Protein AF-A0A940QA70-F1 (afdb_monomer_lite)

Radius of gyration: 21.44 Å; chains: 1; bounding box: 59×56×31 Å

Sequence (78 aa):
MTPALLLLALSNMLFFALHITTIGSFPKPLSKEEERDCLLRVKEGDTAAKNKLIEHNLRLVAHIIKKAYSRKKIFPGQ

Foldseek 3Di:
DDVVVVVVVVVVVVVVVVVVVVPPDQDAADDPVLLVVLVVVVVVVDVVSVVVVCSNCVVVVVVVVVVVVVVVVVDPDD

Secondary structure (DSSP, 8-state):
--HHHHHHHHHHHHHHHHHHHT--S-PPPPPHHHHHHHHHHHHTT-HHHHHHHHHHHHHHHHHHHHHHHHHHTT----

pLDDT: mean 84.63, std 13.8, range [44.72, 97.62]

Structure (mmCIF, N/CA/C/O backbone):
data_AF-A0A940QA70-F1
#
_entry.id   AF-A0A940QA70-F1
#
loop_
_atom_site.group_PDB
_atom_site.id
_atom_site.type_symbol
_atom_site.label_atom_id
_atom_site.label_alt_id
_atom_site.label_comp_id
_atom_site.label_asym_id
_atom_site.label_entity_id
_atom_site.label_seq_id
_atom_site.pdbx_PDB_ins_code
_atom_site.Cartn_x
_atom_site.Cartn_y
_atom_site.Cartn_z
_atom_site.occupancy
_atom_site.B_iso_or_equiv
_atom_site.auth_seq_id
_atom_site.auth_comp_id
_atom_site.auth_asym_id
_atom_site.auth_atom_id
_atom_site.pdbx_PDB_model_num
ATOM 1 N N . MET A 1 1 ? 38.389 20.976 -20.141 1.00 57.22 1 MET A N 1
ATOM 2 C CA . MET A 1 1 ? 37.217 20.601 -19.322 1.00 57.22 1 MET A CA 1
ATOM 3 C C . MET A 1 1 ? 37.228 19.088 -19.195 1.00 57.22 1 MET A C 1
ATOM 5 O O . MET A 1 1 ? 37.190 18.416 -20.215 1.00 57.22 1 MET A O 1
ATOM 9 N N . THR A 1 2 ? 37.494 18.554 -18.003 1.00 78.44 2 THR A N 1
ATOM 10 C CA . THR A 1 2 ? 37.955 17.167 -17.832 1.00 78.44 2 THR A CA 1
ATOM 11 C C . THR A 1 2 ? 36.794 16.161 -17.937 1.00 78.44 2 THR A C 1
ATOM 13 O O . THR A 1 2 ? 35.841 16.250 -17.164 1.00 78.44 2 THR A O 1
ATOM 16 N N . PRO A 1 3 ? 36.859 15.167 -18.844 1.00 84.25 3 PRO A N 1
ATOM 17 C CA . PRO A 1 3 ? 35.793 14.170 -19.024 1.00 84.25 3 PRO A CA 1
ATOM 18 C C . PRO A 1 3 ? 35.555 13.303 -17.774 1.00 84.25 3 PRO A C 1
ATOM 20 O O . PRO A 1 3 ? 34.471 12.760 -17.593 1.00 84.25 3 PRO A O 1
ATOM 23 N N . ALA A 1 4 ? 36.538 13.224 -16.872 1.00 87.00 4 ALA A N 1
ATOM 24 C CA . ALA A 1 4 ? 36.423 12.533 -15.590 1.00 87.00 4 ALA A CA 1
ATOM 25 C C . ALA A 1 4 ? 35.377 13.165 -14.652 1.00 87.00 4 ALA A C 1
ATOM 27 O O . ALA A 1 4 ? 34.633 12.438 -13.998 1.00 87.00 4 ALA A O 1
ATOM 28 N N . LEU A 1 5 ? 35.273 14.501 -14.613 1.00 87.94 5 LEU A N 1
ATOM 29 C CA . LEU A 1 5 ? 34.247 15.188 -13.813 1.00 87.94 5 LEU A CA 1
ATOM 30 C C . LEU A 1 5 ? 32.846 14.928 -14.371 1.00 87.94 5 LEU A C 1
ATOM 32 O O . LEU A 1 5 ? 31.904 14.737 -13.608 1.00 87.94 5 LEU A O 1
ATOM 36 N N . LEU A 1 6 ? 32.725 14.873 -15.700 1.00 90.31 6 LEU A N 1
ATOM 37 C CA . LEU A 1 6 ? 31.474 14.540 -16.375 1.00 90.31 6 LEU A CA 1
ATOM 38 C C . LEU A 1 6 ? 31.047 13.101 -16.059 1.00 90.31 6 LEU A C 1
ATOM 40 O O . LEU A 1 6 ? 29.897 12.867 -15.700 1.00 90.31 6 LEU A O 1
ATOM 44 N N . LEU A 1 7 ? 31.978 12.145 -16.134 1.00 92.06 7 LEU A N 1
ATOM 45 C CA . LEU A 1 7 ? 31.697 10.744 -15.826 1.00 92.06 7 LEU A CA 1
ATOM 46 C C . LEU A 1 7 ? 31.294 10.549 -14.357 1.00 92.06 7 LEU A C 1
ATOM 48 O O . LEU A 1 7 ? 30.351 9.810 -14.087 1.00 92.06 7 LEU A O 1
ATOM 52 N N . LEU A 1 8 ? 31.947 11.258 -13.430 1.00 91.94 8 LEU A N 1
ATOM 53 C CA . LEU A 1 8 ? 31.602 11.243 -12.006 1.00 91.94 8 LEU A CA 1
ATOM 54 C C . LEU A 1 8 ? 30.213 11.849 -11.738 1.00 91.94 8 LEU A C 1
ATOM 56 O O . LEU A 1 8 ? 29.427 11.314 -10.958 1.00 91.94 8 LEU A O 1
ATOM 60 N N . ALA A 1 9 ? 29.873 12.953 -12.406 1.00 91.62 9 ALA A N 1
ATOM 61 C CA . ALA A 1 9 ? 28.542 13.546 -12.298 1.00 91.62 9 ALA A CA 1
ATOM 62 C C . ALA A 1 9 ? 27.457 12.584 -12.816 1.00 91.62 9 ALA A C 1
ATOM 64 O O . ALA A 1 9 ? 26.428 12.403 -12.163 1.00 91.62 9 ALA A O 1
ATOM 65 N N . LEU A 1 10 ? 27.712 11.913 -13.945 1.00 91.81 10 LEU A N 1
ATOM 66 C CA . LEU A 1 10 ? 26.805 10.915 -14.516 1.00 91.81 10 LEU A CA 1
ATOM 67 C C . LEU A 1 10 ? 26.658 9.686 -13.613 1.00 91.81 10 LEU A C 1
ATOM 69 O O . LEU A 1 10 ? 25.532 9.250 -13.381 1.00 91.81 10 LEU A O 1
ATOM 73 N N . SER A 1 11 ? 27.747 9.150 -13.051 1.00 89.81 11 SER A N 1
ATOM 74 C CA . SER A 1 11 ? 27.670 8.011 -12.125 1.00 89.81 11 SER A CA 1
ATOM 75 C C . SER A 1 11 ? 26.861 8.344 -10.876 1.00 89.81 11 SER A C 1
ATOM 77 O O . SER A 1 11 ? 26.047 7.534 -10.435 1.00 89.81 11 SER A O 1
ATOM 79 N N . ASN A 1 12 ? 27.028 9.552 -10.336 1.00 87.62 12 ASN A N 1
ATOM 80 C CA . ASN A 1 12 ? 26.287 9.995 -9.158 1.00 87.62 12 ASN A CA 1
ATOM 81 C C . ASN A 1 12 ? 24.802 10.202 -9.477 1.00 87.62 12 ASN A C 1
ATOM 83 O O . ASN A 1 12 ? 23.944 9.837 -8.673 1.00 87.62 12 ASN A O 1
ATOM 87 N N . MET A 1 13 ? 24.488 10.723 -10.666 1.00 88.25 13 MET A N 1
ATOM 88 C CA . MET A 1 13 ? 23.110 10.869 -11.133 1.00 88.25 13 MET A CA 1
ATOM 89 C C . MET A 1 13 ? 22.437 9.507 -11.348 1.00 88.25 13 MET A C 1
ATOM 91 O O . MET A 1 13 ? 21.290 9.324 -10.947 1.00 88.25 13 MET A O 1
ATOM 95 N N . LEU A 1 14 ? 23.153 8.534 -11.920 1.00 87.75 14 LEU A N 1
ATOM 96 C CA . LEU A 1 14 ? 22.666 7.162 -12.092 1.00 87.75 14 LEU A CA 1
ATOM 97 C C . LEU A 1 14 ? 22.450 6.462 -10.745 1.00 87.75 14 LEU A C 1
ATOM 99 O O . LEU A 1 14 ? 21.415 5.827 -10.555 1.00 87.75 14 LEU A O 1
ATOM 103 N N . PHE A 1 15 ? 23.376 6.613 -9.793 1.00 85.75 15 PHE A N 1
ATOM 104 C CA . PHE A 1 15 ? 23.227 6.075 -8.437 1.00 85.75 15 PHE A CA 1
ATOM 105 C C . PHE A 1 15 ? 22.002 6.666 -7.729 1.00 85.75 15 PHE A C 1
ATOM 107 O O . PHE A 1 15 ? 21.213 5.937 -7.130 1.00 85.75 15 PHE A O 1
ATOM 114 N N . PHE A 1 16 ? 21.797 7.978 -7.848 1.00 84.50 16 PHE A N 1
ATOM 115 C CA . PHE A 1 16 ? 20.635 8.660 -7.286 1.00 84.50 16 PHE A CA 1
ATOM 116 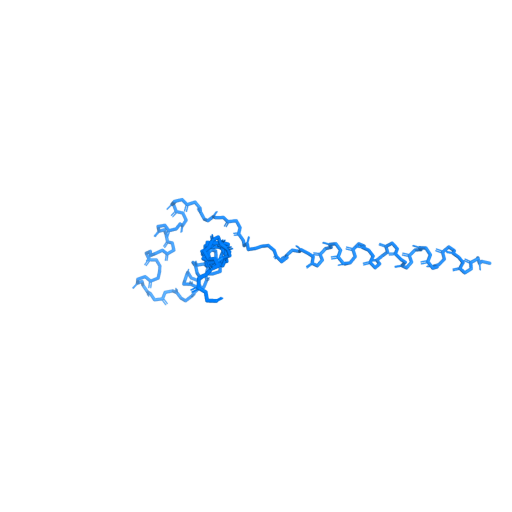C C . PHE A 1 16 ? 19.321 8.234 -7.960 1.00 84.50 16 PHE A C 1
ATOM 118 O O . PHE A 1 16 ? 18.349 7.939 -7.267 1.00 84.50 16 PHE A O 1
ATOM 125 N N . ALA A 1 17 ? 19.293 8.128 -9.292 1.00 81.69 17 ALA A N 1
ATOM 126 C CA . ALA A 1 17 ? 18.127 7.657 -10.043 1.00 81.69 17 ALA A CA 1
ATOM 127 C C . ALA A 1 17 ? 17.762 6.206 -9.687 1.00 81.69 17 ALA A C 1
ATOM 129 O O . ALA A 1 17 ? 16.585 5.878 -9.505 1.00 81.69 17 ALA A O 1
ATOM 130 N N . LEU A 1 18 ? 18.768 5.345 -9.519 1.00 78.62 18 LEU A N 1
ATOM 131 C CA . LEU A 1 18 ? 18.572 3.971 -9.071 1.00 78.62 18 LEU A CA 1
ATOM 132 C C . LEU A 1 18 ? 18.073 3.922 -7.621 1.00 78.62 18 LEU A C 1
ATOM 134 O O . LEU A 1 18 ? 17.167 3.160 -7.307 1.00 78.62 18 LEU A O 1
ATOM 138 N N . HIS A 1 19 ? 18.598 4.777 -6.741 1.00 71.94 19 HIS A N 1
ATOM 139 C CA . HIS A 1 19 ? 18.144 4.856 -5.354 1.00 71.94 19 HIS A CA 1
ATOM 140 C C . HIS A 1 19 ? 16.692 5.356 -5.252 1.00 71.94 19 HIS A C 1
ATOM 142 O O . HIS A 1 19 ? 15.899 4.792 -4.501 1.00 71.94 19 HIS A O 1
ATOM 148 N N . ILE A 1 20 ? 16.290 6.355 -6.043 1.00 67.12 20 ILE A N 1
ATOM 149 C CA . ILE A 1 20 ? 14.901 6.849 -6.075 1.00 67.12 20 ILE A CA 1
ATOM 150 C C . ILE A 1 20 ? 13.935 5.796 -6.619 1.00 67.12 20 ILE A C 1
ATOM 152 O O . ILE A 1 20 ? 12.806 5.687 -6.150 1.00 67.12 20 ILE A O 1
ATOM 156 N N . THR A 1 21 ? 14.360 4.981 -7.580 1.00 59.62 21 THR A N 1
ATOM 157 C CA . THR A 1 21 ? 13.504 3.922 -8.136 1.00 59.62 21 THR A CA 1
ATOM 158 C C . THR A 1 21 ? 13.327 2.727 -7.193 1.00 59.62 21 THR A C 1
ATOM 160 O O . THR A 1 21 ? 12.465 1.886 -7.437 1.00 59.62 21 THR A O 1
ATOM 163 N N . THR A 1 22 ? 14.026 2.693 -6.048 1.00 55.22 22 THR A N 1
ATOM 164 C CA . THR A 1 22 ? 13.772 1.717 -4.971 1.00 55.22 22 THR A CA 1
ATOM 165 C C . THR A 1 22 ? 12.572 2.049 -4.074 1.00 55.22 22 THR A C 1
ATOM 167 O O . THR A 1 22 ? 12.362 1.373 -3.066 1.00 55.22 22 THR A O 1
ATOM 170 N N . ILE A 1 23 ? 11.680 2.970 -4.469 1.00 56.12 23 ILE A N 1
ATOM 171 C CA . ILE A 1 23 ? 10.321 3.101 -3.888 1.00 56.12 23 ILE A CA 1
ATOM 172 C C . ILE A 1 23 ? 9.433 1.899 -4.319 1.00 56.12 23 ILE A C 1
ATOM 174 O O . ILE A 1 23 ? 8.232 1.998 -4.524 1.00 56.12 23 ILE A O 1
ATOM 178 N N . GLY A 1 24 ? 10.027 0.714 -4.469 1.00 63.97 24 GLY A N 1
ATOM 179 C CA . GLY A 1 24 ? 9.367 -0.572 -4.669 1.00 63.97 24 GLY A CA 1
ATOM 180 C C . GLY A 1 24 ? 9.155 -1.299 -3.345 1.00 63.97 24 GLY A C 1
ATOM 181 O O . GLY A 1 24 ? 9.363 -2.507 -3.261 1.00 63.97 24 GLY A O 1
ATOM 182 N N . SER A 1 25 ? 8.792 -0.573 -2.290 1.00 68.25 25 SER A N 1
ATOM 183 C CA . SER A 1 25 ? 8.372 -1.185 -1.035 1.00 68.25 25 SER A CA 1
ATOM 184 C C . SER A 1 25 ? 6.896 -0.899 -0.866 1.00 68.25 25 SER A C 1
ATOM 186 O O . SER A 1 25 ? 6.481 0.257 -0.935 1.00 68.25 25 SER A O 1
ATOM 188 N N . PHE A 1 26 ? 6.115 -1.969 -0.725 1.00 80.88 26 PHE A N 1
ATOM 189 C CA . PHE A 1 26 ? 4.668 -1.926 -0.545 1.00 80.88 26 PHE A CA 1
ATOM 190 C C . PHE A 1 26 ? 4.242 -0.751 0.346 1.00 80.88 26 PHE A C 1
ATOM 192 O O . PHE A 1 26 ? 4.922 -0.472 1.343 1.00 80.88 26 PHE A O 1
ATOM 199 N N . PRO A 1 27 ? 3.120 -0.084 0.033 1.00 86.88 27 PRO A N 1
ATOM 200 C CA . PRO A 1 27 ? 2.709 1.082 0.792 1.00 86.88 27 PRO A CA 1
ATOM 201 C C . PRO A 1 27 ? 2.510 0.719 2.269 1.00 86.88 27 PRO A C 1
ATOM 203 O O . PRO A 1 27 ? 2.235 -0.433 2.634 1.00 86.88 27 PRO A O 1
ATOM 206 N N . LYS A 1 28 ? 2.700 1.719 3.140 1.00 87.12 28 LYS A N 1
ATOM 207 C CA . LYS A 1 28 ? 2.598 1.537 4.593 1.00 87.12 28 LYS A CA 1
ATOM 208 C C . LYS A 1 28 ? 1.244 0.922 4.967 1.00 87.12 28 LYS A C 1
ATOM 210 O O . LYS A 1 28 ? 0.262 1.154 4.267 1.00 87.12 28 LYS A O 1
ATOM 215 N N . PRO A 1 29 ? 1.158 0.155 6.064 1.00 90.81 29 PRO A N 1
ATOM 216 C CA . PRO A 1 29 ? -0.124 -0.339 6.540 1.00 90.81 29 PRO A CA 1
ATOM 217 C C . PRO A 1 29 ? -1.135 0.793 6.713 1.00 90.81 29 PRO A C 1
ATOM 219 O O . PRO A 1 29 ? -0.768 1.857 7.204 1.00 90.81 29 PRO A O 1
ATOM 222 N N . LEU A 1 30 ? -2.382 0.542 6.315 1.00 93.25 30 LEU A N 1
ATOM 223 C CA . LEU A 1 30 ? -3.489 1.434 6.643 1.00 93.25 30 LEU A CA 1
ATOM 224 C C . LEU A 1 30 ? -3.699 1.441 8.158 1.00 93.25 30 LEU A C 1
ATOM 226 O O . LEU A 1 30 ? -3.447 0.432 8.831 1.00 93.25 30 LEU A O 1
ATOM 230 N N . SER A 1 31 ? -4.155 2.571 8.695 1.00 95.69 31 SER A N 1
ATOM 231 C CA . SER A 1 31 ? -4.673 2.598 10.060 1.00 95.69 31 SER A CA 1
ATOM 232 C C . SER A 1 31 ? -5.950 1.756 10.163 1.00 95.69 31 SER A C 1
ATOM 234 O O . SER A 1 31 ? -6.589 1.416 9.164 1.00 95.69 31 SER A O 1
ATOM 236 N N . LYS A 1 32 ? -6.357 1.424 11.391 1.00 95.06 32 LYS A N 1
ATOM 237 C CA . LYS A 1 32 ? -7.595 0.662 11.614 1.00 95.06 32 LYS A CA 1
ATOM 238 C C . LYS A 1 32 ? -8.815 1.437 11.122 1.00 95.06 32 LYS A C 1
ATOM 240 O O . LYS A 1 32 ? -9.778 0.837 10.653 1.00 95.06 32 LYS A O 1
ATOM 245 N N . GLU A 1 33 ? -8.776 2.753 11.255 1.00 96.50 33 GLU A N 1
ATOM 246 C CA . GLU A 1 33 ? -9.830 3.670 10.845 1.00 96.50 33 GLU A CA 1
ATOM 247 C C . GLU A 1 33 ? -9.915 3.731 9.315 1.00 96.50 33 GLU A C 1
ATOM 249 O O . GLU A 1 33 ? -10.996 3.548 8.760 1.00 96.50 33 GLU A O 1
ATOM 254 N N . GLU A 1 34 ? -8.775 3.885 8.634 1.00 95.81 34 GLU A N 1
ATOM 255 C CA . GLU A 1 34 ? -8.698 3.894 7.168 1.00 95.81 34 GLU A CA 1
ATOM 256 C C . GLU A 1 34 ? -9.121 2.558 6.555 1.00 95.81 34 GLU A C 1
ATOM 258 O O . GLU A 1 34 ? -9.786 2.527 5.520 1.00 95.81 34 GLU A O 1
ATOM 263 N N . GLU A 1 35 ? -8.740 1.443 7.179 1.00 95.62 35 GLU A N 1
ATOM 264 C CA . GLU A 1 35 ? -9.118 0.114 6.706 1.00 95.62 35 GLU A CA 1
ATOM 265 C C . GLU A 1 35 ? -10.629 -0.107 6.838 1.00 95.62 35 GLU A C 1
ATOM 267 O O . GLU A 1 35 ? -11.261 -0.590 5.899 1.00 95.62 35 GLU A O 1
ATOM 272 N N . ARG A 1 36 ? -11.234 0.313 7.960 1.00 96.44 36 ARG A N 1
ATOM 273 C CA . ARG A 1 36 ? -12.694 0.265 8.154 1.00 96.44 36 ARG A CA 1
ATOM 274 C C . ARG A 1 36 ? -13.433 1.105 7.122 1.00 96.44 36 ARG A C 1
ATOM 276 O O . ARG A 1 36 ? -14.387 0.605 6.534 1.00 96.44 36 ARG A O 1
ATOM 283 N N . ASP A 1 37 ? -12.989 2.338 6.895 1.00 97.50 37 ASP A N 1
ATOM 284 C CA . ASP A 1 37 ? -13.571 3.218 5.880 1.00 97.50 37 ASP A CA 1
ATOM 285 C C . ASP A 1 37 ? -13.483 2.586 4.484 1.00 97.50 37 ASP A C 1
ATOM 287 O O . ASP A 1 37 ? -14.495 2.429 3.801 1.00 97.50 37 ASP A O 1
ATOM 291 N N . CYS A 1 38 ? -12.302 2.093 4.096 1.00 96.94 38 CYS A N 1
ATOM 292 C CA . CYS A 1 38 ? -12.141 1.415 2.814 1.00 96.94 38 CYS A CA 1
ATOM 293 C C . CYS A 1 38 ? -13.064 0.195 2.695 1.00 96.94 38 CYS A C 1
ATOM 295 O O . CYS A 1 38 ? -13.659 -0.008 1.641 1.00 96.94 38 CYS A O 1
ATOM 297 N N . LEU A 1 39 ? -13.228 -0.602 3.755 1.00 96.81 39 LEU A N 1
ATOM 298 C CA . LEU A 1 39 ? -14.130 -1.757 3.750 1.00 96.81 39 LEU A CA 1
ATOM 299 C C . LEU A 1 39 ? -15.603 -1.358 3.591 1.00 96.81 39 LEU A C 1
ATOM 301 O O . LEU A 1 39 ? -16.344 -2.079 2.924 1.00 96.81 39 LEU A O 1
ATOM 305 N N . LEU A 1 40 ? -16.035 -0.239 4.178 1.00 97.62 40 LEU A N 1
ATOM 306 C CA . LEU A 1 40 ? -17.389 0.291 3.984 1.00 97.62 40 LEU A CA 1
ATOM 307 C C . LEU A 1 40 ? -17.593 0.732 2.533 1.00 97.62 40 LEU A C 1
ATOM 309 O O . LEU A 1 40 ? -18.511 0.246 1.877 1.00 97.62 40 LEU A O 1
ATOM 313 N N . ARG A 1 41 ? -16.672 1.533 1.990 1.00 97.56 41 ARG A N 1
ATOM 314 C CA . ARG A 1 41 ? -16.735 2.003 0.596 1.00 97.56 41 ARG A CA 1
ATOM 315 C C . ARG A 1 41 ? -16.662 0.845 -0.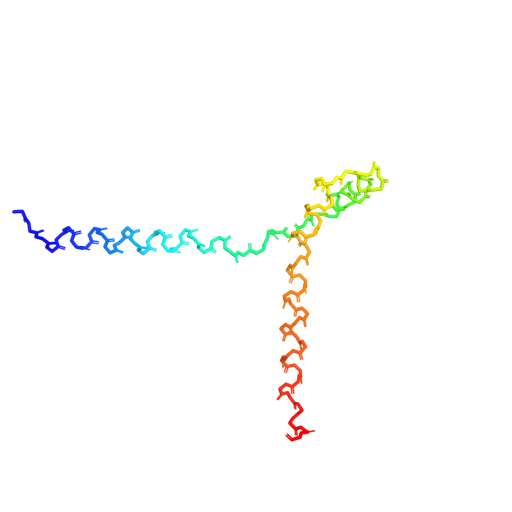408 1.00 97.56 41 ARG A C 1
ATOM 317 O O . ARG A 1 41 ? -17.342 0.861 -1.428 1.00 97.56 41 ARG A O 1
ATOM 324 N N . VAL A 1 42 ? -15.909 -0.219 -0.107 1.00 97.12 42 VAL A N 1
ATOM 325 C CA . VAL A 1 42 ? -15.903 -1.447 -0.927 1.00 97.12 42 VAL A CA 1
ATOM 326 C C . VAL A 1 42 ? -17.270 -2.129 -0.943 1.00 97.12 42 VAL A C 1
ATOM 328 O O . VAL A 1 42 ? -17.675 -2.619 -1.997 1.00 97.12 42 VAL A O 1
ATOM 331 N N . LYS A 1 43 ? -17.995 -2.165 0.183 1.00 95.81 43 LYS A N 1
ATOM 332 C CA . LYS A 1 43 ? -19.362 -2.720 0.218 1.00 95.81 43 LYS A CA 1
ATOM 333 C C . LYS A 1 43 ? -20.330 -1.916 -0.648 1.00 95.81 43 LYS A C 1
ATOM 335 O O . LYS A 1 43 ? -21.267 -2.492 -1.187 1.00 95.81 43 LYS A O 1
ATOM 340 N N . GLU A 1 44 ? -20.073 -0.623 -0.807 1.00 96.88 44 GLU A N 1
ATOM 341 C CA . GLU A 1 44 ? -20.820 0.280 -1.688 1.00 96.88 44 GLU A CA 1
ATOM 342 C C . GLU A 1 44 ? -20.380 0.183 -3.164 1.00 96.88 44 GLU A C 1
ATOM 344 O O . GLU A 1 44 ? -20.970 0.824 -4.028 1.00 96.88 44 GLU A O 1
ATOM 349 N N . GLY A 1 45 ? -19.372 -0.642 -3.479 1.00 96.19 45 GLY A N 1
ATOM 350 C CA . GLY A 1 45 ? -18.880 -0.858 -4.843 1.00 96.19 45 GLY A CA 1
ATOM 351 C C . GLY A 1 45 ? -17.725 0.055 -5.267 1.00 96.19 45 GLY A C 1
ATOM 352 O O . GLY A 1 45 ? -17.347 0.051 -6.441 1.00 96.19 45 GLY A O 1
ATOM 353 N N . ASP A 1 46 ? -17.118 0.810 -4.345 1.00 97.38 46 ASP A N 1
ATOM 354 C CA . ASP A 1 46 ? -15.983 1.680 -4.656 1.00 97.38 46 ASP A CA 1
ATOM 355 C C . ASP A 1 46 ? -14.735 0.862 -5.047 1.00 97.38 46 ASP A C 1
ATOM 357 O O . ASP A 1 46 ? -14.076 0.198 -4.235 1.00 97.38 46 ASP A O 1
ATOM 361 N N . THR A 1 47 ? -14.376 0.949 -6.328 1.00 97.06 47 THR A N 1
ATOM 362 C CA . THR A 1 47 ? -13.227 0.238 -6.898 1.00 97.06 47 THR A CA 1
ATOM 363 C C . THR A 1 47 ? -11.886 0.837 -6.459 1.00 97.06 47 THR A C 1
ATOM 365 O O . THR A 1 47 ? -10.911 0.101 -6.304 1.00 97.06 47 THR A O 1
ATOM 368 N N . ALA A 1 48 ? -11.816 2.140 -6.184 1.00 96.19 48 ALA A N 1
ATOM 369 C CA . ALA A 1 48 ? -10.606 2.772 -5.663 1.00 96.19 48 ALA A CA 1
ATOM 370 C C . ALA A 1 48 ? -10.329 2.328 -4.218 1.00 96.19 48 ALA A C 1
ATOM 372 O O . ALA A 1 48 ? -9.183 2.028 -3.877 1.00 96.19 48 ALA A O 1
ATOM 373 N N . ALA A 1 49 ? -11.372 2.200 -3.387 1.00 96.44 49 ALA A N 1
ATOM 374 C CA . ALA A 1 49 ? -11.263 1.617 -2.046 1.00 96.44 49 ALA A CA 1
ATOM 375 C C . ALA A 1 49 ? -10.729 0.177 -2.099 1.00 96.44 49 ALA A C 1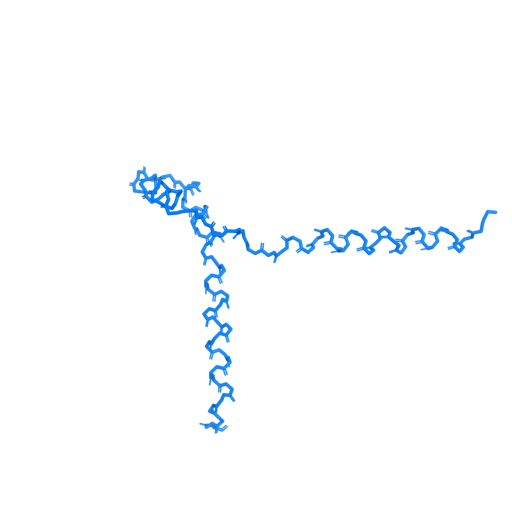
ATOM 377 O O . ALA A 1 49 ? -9.837 -0.195 -1.330 1.00 96.44 49 ALA A O 1
ATOM 378 N N . LYS A 1 50 ? -11.235 -0.617 -3.051 1.00 96.19 50 LYS A N 1
ATOM 379 C CA . LYS A 1 50 ? -10.799 -2.000 -3.278 1.00 96.19 50 LYS A CA 1
ATOM 380 C C . LYS A 1 50 ? -9.328 -2.068 -3.684 1.00 96.19 50 LYS A C 1
ATOM 382 O O . LYS A 1 50 ? -8.576 -2.841 -3.093 1.00 96.19 50 LYS A O 1
ATOM 387 N N . ASN A 1 51 ? -8.911 -1.253 -4.651 1.00 95.19 51 ASN A N 1
ATOM 38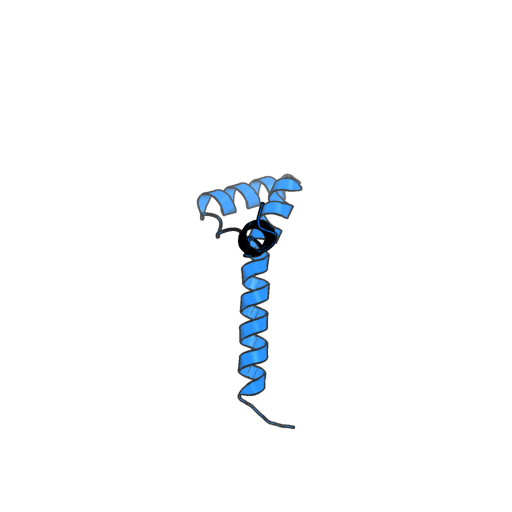8 C CA . ASN A 1 51 ? -7.525 -1.222 -5.122 1.00 95.19 51 ASN A CA 1
ATOM 389 C C . ASN A 1 51 ? -6.568 -0.798 -4.003 1.00 95.19 51 ASN A C 1
ATOM 391 O O . ASN A 1 51 ? -5.571 -1.482 -3.767 1.00 95.19 51 ASN A O 1
ATOM 395 N N . LYS A 1 52 ? -6.930 0.237 -3.231 1.00 94.50 52 LYS A N 1
ATOM 396 C CA . LYS A 1 52 ? -6.162 0.679 -2.058 1.00 94.50 52 LYS A CA 1
ATOM 397 C C . LYS A 1 52 ? -5.989 -0.455 -1.041 1.00 94.50 52 LYS A C 1
ATOM 399 O O . LYS A 1 52 ? -4.877 -0.711 -0.588 1.00 94.50 52 LYS A O 1
ATOM 404 N N . LEU A 1 53 ? -7.053 -1.195 -0.721 1.00 95.38 53 LEU A N 1
ATOM 405 C CA . LEU A 1 53 ? -6.948 -2.356 0.171 1.00 95.38 53 LEU A CA 1
ATOM 406 C C . LEU A 1 53 ? -6.039 -3.451 -0.394 1.00 95.38 53 LEU A C 1
ATOM 408 O O . LEU A 1 53 ? -5.251 -4.018 0.362 1.00 95.38 53 LEU A O 1
ATOM 412 N N . ILE A 1 54 ? -6.123 -3.753 -1.691 1.00 93.56 54 ILE A N 1
ATOM 413 C CA . ILE A 1 54 ? -5.287 -4.778 -2.329 1.00 93.56 54 ILE A CA 1
ATOM 414 C C . ILE A 1 54 ? -3.813 -4.382 -2.243 1.00 93.56 54 ILE A C 1
ATOM 416 O O . ILE A 1 54 ? -3.025 -5.122 -1.656 1.00 93.56 54 ILE A O 1
ATOM 420 N N . GLU A 1 55 ? -3.444 -3.209 -2.754 1.00 91.75 55 GLU A N 1
ATOM 421 C CA . GLU A 1 55 ? -2.053 -2.738 -2.804 1.00 91.75 55 GLU A CA 1
ATOM 422 C C . GLU A 1 55 ? -1.410 -2.699 -1.414 1.00 91.75 55 GLU A C 1
ATOM 424 O O . GLU A 1 55 ? -0.300 -3.203 -1.212 1.00 91.75 55 GLU A O 1
ATOM 429 N N . HIS A 1 56 ? -2.143 -2.185 -0.424 1.00 92.06 56 HIS A N 1
ATOM 430 C CA . HIS A 1 56 ? -1.677 -2.132 0.955 1.00 92.06 56 HIS A CA 1
ATOM 431 C C . HIS A 1 56 ? -1.624 -3.500 1.632 1.00 92.06 56 HIS A C 1
ATOM 433 O O . HIS A 1 56 ? -0.883 -3.634 2.601 1.00 92.06 56 HIS A O 1
ATOM 439 N N . ASN A 1 57 ? -2.351 -4.520 1.172 1.00 93.06 57 ASN A N 1
ATOM 440 C CA . ASN A 1 57 ? -2.292 -5.868 1.745 1.00 93.06 57 ASN A CA 1
ATOM 441 C C . ASN A 1 57 ? -1.391 -6.834 0.959 1.00 93.06 57 ASN A C 1
ATOM 443 O O . ASN A 1 57 ? -1.024 -7.880 1.499 1.00 93.06 57 ASN A O 1
ATOM 447 N N . LEU A 1 58 ? -0.914 -6.476 -0.241 1.00 92.38 58 LEU A N 1
ATOM 448 C CA . LEU A 1 58 ? 0.069 -7.278 -0.987 1.00 92.38 58 LEU A CA 1
ATOM 449 C C . LEU A 1 58 ? 1.364 -7.530 -0.191 1.00 92.38 58 LEU A C 1
ATOM 451 O O . LEU A 1 58 ? 1.968 -8.597 -0.316 1.00 92.38 58 LEU A O 1
ATOM 455 N N . ARG A 1 59 ? 1.750 -6.623 0.717 1.00 88.88 59 ARG A N 1
ATOM 456 C CA . ARG A 1 59 ? 2.866 -6.856 1.657 1.00 88.88 59 ARG A CA 1
ATOM 457 C C . ARG A 1 59 ? 2.685 -8.112 2.507 1.00 88.88 59 ARG A C 1
ATOM 459 O O . ARG A 1 59 ? 3.661 -8.805 2.799 1.00 88.88 59 ARG A O 1
ATOM 466 N N . LEU A 1 60 ? 1.447 -8.418 2.903 1.00 90.88 60 LEU A N 1
ATOM 467 C CA . LEU A 1 60 ? 1.134 -9.615 3.679 1.00 90.88 60 LEU A CA 1
ATOM 468 C C . LEU A 1 60 ? 1.388 -10.859 2.833 1.00 90.88 60 LEU A C 1
ATOM 470 O O . LEU A 1 60 ? 2.002 -11.803 3.322 1.00 90.88 60 LEU A O 1
ATOM 474 N N . VAL A 1 61 ? 1.005 -10.833 1.553 1.00 90.12 61 VAL A N 1
ATOM 475 C CA . VAL A 1 61 ? 1.263 -11.924 0.602 1.00 90.12 61 VAL A CA 1
ATOM 476 C C . VAL A 1 61 ? 2.764 -12.183 0.478 1.00 90.12 61 VAL A C 1
ATOM 478 O O . VAL A 1 61 ? 3.207 -13.319 0.659 1.00 90.12 61 VAL A O 1
ATOM 481 N N . ALA A 1 62 ? 3.564 -11.135 0.270 1.00 88.94 62 ALA A N 1
ATOM 482 C CA . ALA A 1 62 ? 5.020 -11.254 0.206 1.00 88.94 62 ALA A CA 1
ATOM 483 C C . ALA A 1 62 ? 5.612 -11.848 1.499 1.00 88.94 62 ALA A C 1
ATOM 485 O O . ALA A 1 62 ? 6.470 -12.736 1.451 1.00 88.94 62 ALA A O 1
ATOM 486 N N . HIS A 1 63 ? 5.122 -11.411 2.665 1.00 88.31 63 HIS A N 1
ATOM 487 C CA . HIS A 1 63 ? 5.555 -11.947 3.955 1.00 88.31 63 HIS A CA 1
ATOM 488 C C . HIS A 1 63 ? 5.162 -13.425 4.142 1.00 88.31 63 HIS A C 1
ATOM 490 O O . HIS A 1 63 ? 5.984 -14.230 4.588 1.00 88.31 63 HIS A O 1
ATOM 496 N N . ILE A 1 64 ? 3.935 -13.808 3.769 1.00 90.44 64 ILE A N 1
ATOM 497 C CA . ILE A 1 64 ? 3.437 -15.191 3.837 1.00 90.44 64 ILE A CA 1
ATOM 498 C C . ILE A 1 64 ? 4.277 -16.106 2.947 1.00 90.44 64 ILE A C 1
ATOM 500 O O . ILE A 1 64 ? 4.717 -17.161 3.411 1.00 90.44 64 ILE A O 1
ATOM 504 N N . ILE A 1 65 ? 4.544 -15.690 1.706 1.00 89.62 65 ILE A N 1
ATOM 505 C CA . ILE A 1 65 ? 5.391 -16.418 0.756 1.00 89.62 65 ILE A CA 1
ATOM 506 C C . ILE A 1 65 ? 6.784 -16.608 1.355 1.00 89.62 65 ILE A C 1
ATOM 508 O O . ILE A 1 65 ? 7.222 -17.747 1.516 1.00 89.62 65 ILE A O 1
ATOM 512 N N . LYS A 1 66 ? 7.448 -15.530 1.793 1.00 87.31 66 LYS A N 1
ATOM 513 C CA . LYS A 1 66 ? 8.769 -15.616 2.438 1.00 87.31 66 LYS A CA 1
ATOM 514 C C . LYS A 1 66 ? 8.764 -16.637 3.579 1.00 87.31 66 LYS A C 1
ATOM 516 O O . LYS A 1 66 ? 9.619 -17.518 3.622 1.00 87.31 66 LYS A O 1
ATOM 521 N N . LYS A 1 67 ? 7.755 -16.588 4.453 1.00 87.00 67 LYS A N 1
ATOM 522 C CA . LYS A 1 67 ? 7.599 -17.534 5.568 1.00 87.00 67 LYS A CA 1
ATOM 523 C C . LYS A 1 67 ? 7.359 -18.975 5.098 1.00 87.00 67 LYS A C 1
ATOM 525 O O . LYS A 1 67 ? 7.847 -19.915 5.724 1.00 87.00 67 LYS A O 1
ATOM 530 N N . ALA A 1 68 ? 6.584 -19.186 4.037 1.00 85.88 68 ALA A N 1
ATOM 531 C CA . ALA A 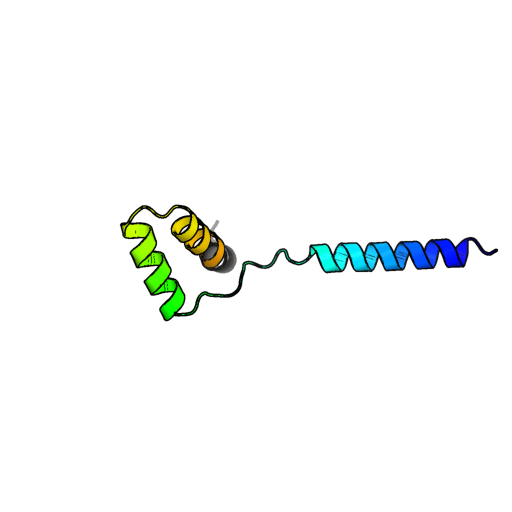1 68 ? 6.312 -20.509 3.478 1.00 85.88 68 ALA A CA 1
ATOM 532 C C . ALA A 1 68 ? 7.574 -21.143 2.872 1.00 85.88 68 ALA A C 1
ATOM 534 O O . ALA A 1 68 ? 7.897 -22.284 3.199 1.00 85.88 68 ALA A O 1
ATOM 535 N N . TYR A 1 69 ? 8.327 -20.392 2.068 1.00 80.88 69 TYR A N 1
ATOM 536 C CA . TYR A 1 69 ? 9.568 -20.873 1.459 1.00 80.88 69 TYR A CA 1
ATOM 537 C C . TYR A 1 69 ? 10.697 -21.051 2.483 1.00 80.88 69 TYR A C 1
ATOM 539 O O . TYR A 1 69 ? 11.418 -22.045 2.416 1.00 80.88 69 TYR A O 1
ATOM 547 N N . SER A 1 70 ? 10.821 -20.167 3.479 1.00 76.81 70 SER A N 1
ATOM 548 C CA . SER A 1 70 ? 11.785 -20.354 4.573 1.00 76.81 70 SER A CA 1
ATOM 549 C C . SER A 1 70 ? 11.493 -21.609 5.401 1.00 76.81 70 SER A C 1
ATOM 551 O O . SER A 1 70 ? 12.427 -22.305 5.776 1.00 76.81 70 SER A O 1
ATOM 553 N N . ARG A 1 71 ? 10.219 -21.946 5.653 1.00 71.12 71 ARG A N 1
ATOM 554 C CA . ARG A 1 71 ? 9.856 -23.187 6.366 1.00 71.12 71 ARG A CA 1
ATOM 555 C C . ARG A 1 71 ? 10.075 -24.444 5.528 1.00 71.12 71 ARG A C 1
ATOM 557 O O . ARG A 1 71 ? 10.520 -25.444 6.077 1.00 71.12 71 ARG A O 1
ATOM 564 N N . LYS A 1 72 ? 9.829 -24.393 4.213 1.00 61.16 72 LYS A N 1
ATOM 565 C CA . LYS A 1 72 ? 10.140 -25.513 3.307 1.00 61.16 72 LYS A CA 1
ATOM 566 C C . LYS A 1 72 ? 11.638 -25.836 3.260 1.00 61.16 72 LYS A C 1
ATOM 568 O O . LYS A 1 72 ? 11.985 -26.997 3.125 1.00 61.16 72 LYS A O 1
ATOM 573 N N . LYS A 1 73 ? 12.524 -24.848 3.435 1.00 57.69 73 LYS A N 1
ATOM 574 C CA . LYS A 1 73 ? 13.980 -25.078 3.520 1.00 57.69 73 LYS A CA 1
ATOM 575 C C . LYS A 1 73 ? 14.442 -25.765 4.816 1.00 57.69 73 LYS A C 1
ATOM 577 O O . LYS A 1 73 ? 15.563 -26.252 4.848 1.00 57.69 73 LYS A O 1
ATOM 582 N N . ILE A 1 74 ? 13.622 -25.788 5.872 1.00 57.38 74 ILE A N 1
ATOM 583 C CA . ILE A 1 74 ? 13.988 -26.355 7.187 1.00 57.38 74 ILE A CA 1
ATOM 584 C C . ILE A 1 74 ? 13.678 -27.862 7.270 1.00 57.38 74 ILE A C 1
ATOM 586 O O . ILE A 1 74 ? 14.237 -28.550 8.116 1.00 57.38 74 ILE A O 1
ATOM 590 N N . PHE A 1 75 ? 12.871 -28.402 6.351 1.00 55.25 75 PHE A N 1
ATOM 591 C CA . PHE A 1 75 ? 12.643 -29.842 6.215 1.00 55.25 75 PHE A CA 1
ATOM 592 C C . PHE A 1 75 ? 13.151 -30.324 4.848 1.00 55.25 75 PHE A C 1
ATOM 594 O O . PHE A 1 75 ? 12.373 -30.351 3.890 1.00 55.25 75 PHE A O 1
ATOM 601 N N . PRO A 1 76 ? 14.445 -30.683 4.726 1.00 51.19 76 PRO A N 1
ATOM 602 C CA . PRO A 1 76 ? 14.942 -31.408 3.568 1.00 51.19 76 PRO A CA 1
ATOM 603 C C . PRO A 1 76 ? 14.423 -32.843 3.688 1.00 51.19 76 PRO A C 1
ATOM 605 O O . PRO A 1 76 ? 14.979 -33.675 4.397 1.00 51.19 76 PRO A O 1
ATOM 608 N N . GLY A 1 77 ? 13.270 -33.082 3.080 1.00 61.03 77 GLY A N 1
ATOM 609 C CA . GLY A 1 77 ? 12.583 -34.366 3.092 1.00 61.03 77 GLY A CA 1
ATOM 610 C C . GLY A 1 77 ? 12.058 -34.723 1.712 1.00 61.03 77 GLY A C 1
ATOM 611 O O . GLY A 1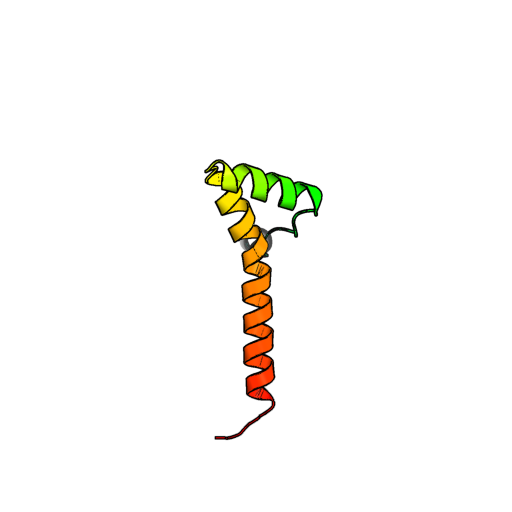 77 ? 10.891 -35.086 1.614 1.00 61.03 77 GLY A O 1
ATOM 612 N N . GLN A 1 78 ? 12.891 -34.525 0.684 1.00 44.72 78 GLN A N 1
ATOM 613 C CA . GLN A 1 78 ? 13.054 -35.354 -0.520 1.00 44.72 78 GLN A CA 1
ATOM 614 C C . GLN A 1 78 ? 14.485 -35.161 -1.023 1.00 44.72 78 GLN A C 1
ATOM 616 O O . GLN A 1 78 ? 14.924 -33.986 -1.046 1.00 44.72 78 GLN A O 1
#